Protein AF-A0A7D7ZXX5-F1 (afdb_monomer_lite)

Sequence (121 aa):
MAKKIIFFSSIFILASCLPIETKDAEKAYKYW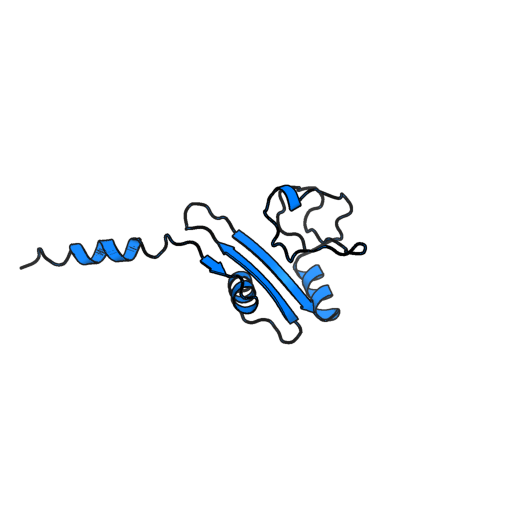SGGRPPKEIELIKGAYYQSPHFSLKYELFLKFRADKKWFHEFVKYNKLEIDTVGNDWAKWTKLPGWFKIDENYLIYTKDQTNEFERSRY

pLDDT: mean 84.1, std 14.88, range [45.06, 97.81]

Radius of gyration: 19.34 Å; chains: 1; bounding box: 50×47×43 Å

Structure (mmCIF, N/CA/C/O backbone):
data_AF-A0A7D7ZXX5-F1
#
_entry.id   AF-A0A7D7ZXX5-F1
#
loop_
_atom_site.group_PDB
_atom_site.id
_atom_site.type_symbol
_atom_site.lab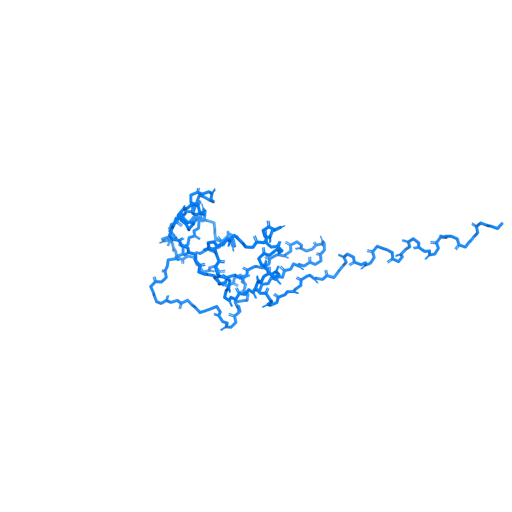el_atom_id
_atom_site.label_alt_id
_atom_site.label_comp_id
_atom_site.label_asym_id
_atom_site.label_entity_id
_atom_site.label_seq_id
_atom_site.pdbx_PDB_ins_code
_atom_site.Cartn_x
_atom_site.Cartn_y
_atom_site.Cartn_z
_atom_site.occupancy
_atom_site.B_iso_or_equiv
_atom_site.auth_seq_id
_atom_site.auth_comp_id
_atom_site.auth_asym_id
_atom_site.auth_atom_id
_atom_site.pdbx_PDB_model_num
ATOM 1 N N . MET A 1 1 ? 37.924 -31.835 28.473 1.00 45.06 1 MET A N 1
ATOM 2 C CA . MET A 1 1 ? 36.603 -32.024 27.827 1.00 45.06 1 MET A CA 1
ATOM 3 C C . MET A 1 1 ? 36.028 -30.678 27.369 1.00 45.06 1 MET A C 1
ATOM 5 O O . MET A 1 1 ? 35.064 -30.204 27.941 1.00 45.06 1 MET A O 1
ATOM 9 N N . ALA A 1 2 ? 36.614 -30.038 26.349 1.00 51.16 2 ALA A N 1
ATOM 10 C CA . ALA A 1 2 ? 36.174 -28.709 25.883 1.00 51.16 2 ALA A CA 1
ATOM 11 C C . ALA A 1 2 ? 36.199 -28.575 24.345 1.00 51.16 2 ALA A C 1
ATOM 13 O O . ALA A 1 2 ? 36.431 -27.502 23.808 1.00 51.16 2 ALA A O 1
ATOM 14 N N . LYS A 1 3 ? 36.004 -29.683 23.615 1.00 50.84 3 LYS A N 1
ATOM 15 C CA . LYS A 1 3 ? 36.055 -29.710 22.137 1.00 50.84 3 LYS A CA 1
ATOM 16 C C . LYS A 1 3 ? 34.698 -29.934 21.454 1.00 50.84 3 LYS A C 1
ATOM 18 O O . LYS A 1 3 ? 34.655 -30.046 20.239 1.00 50.84 3 LYS A O 1
ATOM 23 N N . LYS A 1 4 ? 33.589 -29.992 22.204 1.00 53.94 4 LYS A N 1
ATOM 24 C CA . LYS A 1 4 ? 32.252 -30.308 21.651 1.00 53.94 4 LYS A CA 1
ATOM 25 C C . LYS A 1 4 ? 31.260 -29.133 21.603 1.00 53.94 4 LYS A C 1
ATOM 27 O O . LYS A 1 4 ? 30.161 -29.318 21.102 1.00 53.94 4 LYS A O 1
ATOM 32 N N . ILE A 1 5 ? 31.632 -27.934 22.063 1.00 55.31 5 ILE A N 1
ATOM 33 C CA . ILE A 1 5 ? 30.693 -26.792 22.178 1.00 55.31 5 ILE A CA 1
ATOM 34 C C . ILE A 1 5 ? 30.732 -25.848 20.954 1.00 55.31 5 ILE A C 1
ATOM 36 O O . ILE A 1 5 ? 29.863 -25.002 20.793 1.00 55.31 5 ILE A O 1
ATOM 40 N N . ILE A 1 6 ? 31.677 -26.017 20.022 1.00 52.88 6 ILE A N 1
ATOM 41 C CA . ILE A 1 6 ? 31.838 -25.080 18.890 1.00 52.88 6 ILE A CA 1
ATOM 42 C C . ILE A 1 6 ? 30.865 -25.372 17.726 1.00 52.88 6 ILE A C 1
ATOM 44 O O . ILE A 1 6 ? 30.608 -24.497 16.905 1.00 52.88 6 ILE A O 1
ATOM 48 N N . PHE A 1 7 ? 30.238 -26.552 17.671 1.00 51.28 7 PHE A N 1
ATOM 49 C CA . PHE A 1 7 ? 29.396 -26.931 16.524 1.00 51.28 7 PHE A CA 1
ATOM 50 C C . PHE A 1 7 ? 27.943 -26.421 16.588 1.00 51.28 7 PHE A C 1
ATOM 52 O O . PHE A 1 7 ? 27.233 -26.480 15.592 1.00 51.28 7 PHE A O 1
ATOM 59 N N . PHE A 1 8 ? 27.491 -25.891 17.732 1.00 52.03 8 PHE A N 1
ATOM 60 C CA . PHE A 1 8 ? 26.115 -25.386 17.883 1.00 52.03 8 PHE A CA 1
ATOM 61 C C . PHE A 1 8 ? 25.955 -23.887 17.575 1.00 52.03 8 PHE A C 1
ATOM 63 O O . PHE A 1 8 ? 24.832 -23.413 17.432 1.00 52.03 8 PHE A O 1
ATOM 70 N N . SER A 1 9 ? 27.058 -23.143 17.428 1.00 52.41 9 SER A N 1
ATOM 71 C CA . SER A 1 9 ? 27.027 -21.695 17.158 1.00 52.41 9 SER A CA 1
ATOM 72 C C . SER A 1 9 ? 26.790 -21.359 15.674 1.00 52.41 9 SER A C 1
ATOM 74 O O . SER A 1 9 ? 26.190 -20.337 15.352 1.00 52.41 9 SER A O 1
ATOM 76 N N . SER A 1 10 ? 27.180 -22.239 14.744 1.00 53.62 10 SER A N 1
ATOM 77 C CA . SER A 1 10 ? 27.065 -21.970 13.299 1.00 53.62 10 SER A CA 1
ATOM 78 C C . SER A 1 10 ? 25.649 -22.135 12.730 1.00 53.62 10 SER A C 1
ATOM 80 O O . SER A 1 10 ? 25.357 -21.590 11.669 1.00 53.62 10 SER A O 1
ATOM 82 N N . ILE A 1 11 ? 24.748 -22.840 13.424 1.00 54.72 11 ILE A N 1
ATOM 83 C CA . ILE A 1 11 ? 23.388 -23.132 12.931 1.00 54.72 11 ILE A CA 1
ATOM 84 C C . ILE A 1 11 ? 22.444 -21.921 13.075 1.00 54.72 11 ILE A C 1
ATOM 86 O O . ILE A 1 11 ? 21.512 -21.770 12.288 1.00 54.72 11 ILE A O 1
ATOM 90 N N . PHE A 1 12 ? 22.706 -21.001 14.010 1.00 51.03 12 PHE A N 1
ATOM 91 C CA . PHE A 1 12 ? 21.820 -19.855 14.267 1.00 51.03 12 PHE A CA 1
ATOM 92 C C . PHE A 1 12 ? 21.977 -18.681 13.285 1.00 51.03 12 PHE A C 1
ATOM 94 O O . PHE A 1 12 ? 21.125 -17.795 13.264 1.00 51.03 12 PHE A O 1
ATOM 101 N N . ILE A 1 13 ? 23.008 -18.675 12.433 1.00 53.78 13 ILE A N 1
ATOM 102 C CA . ILE A 1 13 ? 23.272 -17.566 11.493 1.00 53.78 13 ILE A CA 1
ATOM 103 C C . ILE A 1 13 ? 22.485 -17.727 10.173 1.00 53.78 13 ILE A C 1
ATOM 105 O O . ILE A 1 13 ? 22.357 -16.781 9.405 1.00 53.78 13 ILE A O 1
ATOM 109 N N . LEU A 1 14 ? 21.904 -18.902 9.903 1.00 52.03 14 LEU A N 1
ATOM 110 C CA . LEU A 1 14 ? 21.258 -19.202 8.613 1.00 52.03 14 LEU A CA 1
ATOM 111 C C . LEU A 1 14 ? 19.745 -18.915 8.571 1.00 52.03 14 LEU A C 1
ATOM 113 O O . LEU A 1 14 ? 19.160 -18.877 7.490 1.00 52.03 14 LEU A O 1
ATOM 117 N N . ALA A 1 15 ? 19.089 -18.696 9.716 1.00 53.41 15 ALA A N 1
ATOM 118 C CA . ALA A 1 15 ? 17.632 -18.508 9.765 1.00 53.41 15 ALA A CA 1
ATOM 119 C C . ALA A 1 15 ? 17.163 -17.128 9.257 1.00 53.41 15 ALA A C 1
ATOM 121 O O . ALA A 1 15 ? 16.010 -16.973 8.862 1.00 53.41 15 ALA A O 1
ATOM 122 N N . SER A 1 16 ? 18.045 -16.127 9.224 1.00 54.00 16 SER A N 1
ATOM 123 C CA . SER A 1 16 ? 17.748 -14.763 8.760 1.00 54.00 16 SER A CA 1
ATOM 124 C C . SER A 1 16 ? 17.898 -14.578 7.239 1.00 54.00 16 SER A C 1
ATOM 126 O O . SER A 1 16 ? 17.732 -13.472 6.722 1.00 54.00 16 SER A O 1
ATOM 128 N N . CYS A 1 17 ? 18.179 -15.648 6.490 1.00 64.06 17 CYS A N 1
ATOM 129 C CA . CYS A 1 17 ? 18.379 -15.609 5.038 1.00 64.06 17 CYS A CA 1
ATOM 130 C C . CYS A 1 17 ? 17.111 -15.859 4.205 1.00 64.06 17 CYS A C 1
ATOM 132 O O . CYS A 1 17 ? 17.198 -15.849 2.979 1.00 64.06 17 CYS A O 1
ATOM 134 N N . LEU A 1 18 ? 15.953 -16.112 4.821 1.00 81.06 18 LEU A N 1
ATOM 135 C CA . LEU A 1 18 ? 14.729 -16.419 4.076 1.00 81.06 18 LEU A CA 1
ATOM 136 C C . LEU A 1 18 ? 13.930 -15.148 3.749 1.00 81.06 18 LEU A C 1
ATOM 138 O O . LEU A 1 18 ? 13.840 -14.255 4.595 1.00 81.06 18 LEU A O 1
ATOM 142 N N . PRO A 1 19 ? 13.350 -15.049 2.539 1.00 87.44 19 PRO A N 1
ATOM 143 C CA . PRO A 1 19 ? 12.429 -13.970 2.214 1.00 87.44 19 PRO A CA 1
ATOM 144 C C . PRO A 1 19 ? 11.166 -14.071 3.074 1.00 87.44 19 PRO A C 1
ATOM 146 O O . PRO A 1 19 ? 10.712 -15.167 3.412 1.00 87.44 19 PRO A O 1
ATOM 149 N N . ILE A 1 20 ? 10.572 -12.923 3.391 1.00 91.62 20 ILE A N 1
ATOM 150 C CA . ILE A 1 20 ? 9.242 -12.854 3.997 1.00 91.62 20 ILE A CA 1
ATOM 151 C C . ILE A 1 20 ? 8.259 -12.578 2.868 1.00 91.62 20 ILE A C 1
ATOM 153 O O . ILE A 1 20 ? 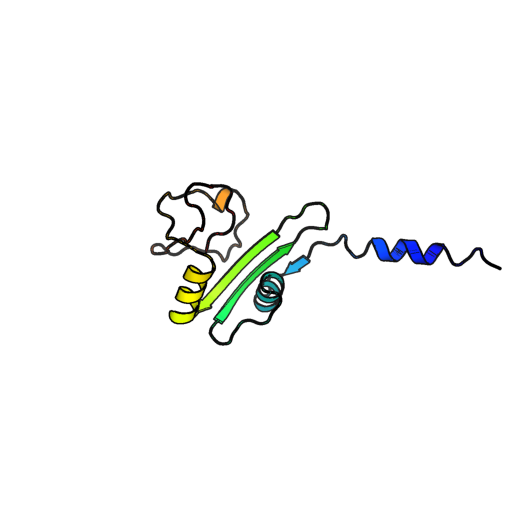8.358 -11.550 2.207 1.00 91.62 20 ILE A O 1
ATOM 157 N N . GLU A 1 21 ? 7.303 -13.478 2.661 1.00 94.62 21 GLU A N 1
ATOM 158 C CA . GLU A 1 21 ? 6.229 -13.300 1.686 1.00 94.62 21 GLU A CA 1
ATOM 159 C C . GLU A 1 21 ? 4.878 -13.610 2.330 1.00 94.62 21 GLU A C 1
ATOM 161 O O . GLU A 1 21 ? 4.733 -14.558 3.105 1.00 94.62 21 GLU A O 1
ATOM 166 N N . THR A 1 22 ? 3.862 -12.820 1.999 1.00 95.75 22 THR A N 1
ATOM 167 C CA . THR A 1 22 ? 2.477 -13.131 2.350 1.00 95.75 22 THR A CA 1
ATOM 168 C C . THR A 1 22 ? 1.507 -12.564 1.323 1.00 95.75 22 THR A C 1
ATOM 170 O O . THR A 1 22 ? 1.725 -11.486 0.776 1.00 95.75 22 THR A O 1
ATOM 173 N N . LYS A 1 23 ? 0.403 -13.284 1.098 1.00 96.56 23 LYS A N 1
ATOM 174 C CA . LYS A 1 23 ? -0.786 -12.821 0.353 1.00 96.56 23 LYS A CA 1
ATOM 175 C C . LYS A 1 23 ? -1.992 -12.573 1.269 1.00 96.56 23 LYS A C 1
ATOM 177 O O . LYS A 1 23 ? -3.095 -12.302 0.802 1.00 96.56 23 LYS A O 1
ATOM 182 N N . ASP A 1 24 ? -1.786 -12.728 2.573 1.00 97.19 24 ASP A N 1
ATOM 183 C CA . ASP A 1 24 ? -2.757 -12.394 3.606 1.00 97.19 24 ASP A CA 1
ATOM 184 C C . ASP A 1 24 ? -2.695 -10.892 3.910 1.00 97.19 24 ASP A C 1
ATOM 186 O O . ASP A 1 24 ? -1.609 -10.342 4.130 1.00 97.19 24 ASP A O 1
ATOM 190 N N . ALA A 1 25 ? -3.857 -10.237 3.900 1.00 97.50 25 ALA A N 1
ATOM 191 C CA . ALA A 1 25 ? -3.947 -8.786 4.002 1.00 97.50 25 ALA A CA 1
ATOM 192 C C . ALA A 1 25 ? -3.543 -8.264 5.385 1.00 97.50 25 ALA A C 1
ATOM 194 O O . ALA A 1 25 ? -2.817 -7.273 5.472 1.00 97.50 25 ALA A O 1
ATOM 195 N N . GLU A 1 26 ? -3.949 -8.945 6.459 1.00 97.00 26 GLU A N 1
ATOM 196 C CA . GLU A 1 26 ? -3.608 -8.550 7.827 1.00 97.00 26 GLU A CA 1
ATOM 197 C C . GLU A 1 26 ? -2.112 -8.691 8.092 1.00 97.00 26 GLU A C 1
ATOM 199 O O . GLU A 1 26 ? -1.489 -7.787 8.653 1.00 97.00 26 GLU A O 1
ATOM 204 N N . LYS A 1 27 ? -1.501 -9.795 7.646 1.00 97.19 27 LYS A N 1
ATOM 205 C CA . LYS A 1 27 ? -0.050 -9.985 7.742 1.00 97.19 27 LYS A CA 1
ATOM 206 C C . LYS A 1 27 ? 0.704 -8.946 6.922 1.00 97.19 27 LYS A C 1
ATOM 208 O O . LYS A 1 27 ? 1.670 -8.392 7.433 1.00 97.19 27 LYS A O 1
ATOM 213 N N . ALA A 1 28 ? 0.264 -8.654 5.695 1.00 97.31 28 ALA A N 1
ATOM 214 C CA . ALA A 1 28 ? 0.887 -7.629 4.859 1.00 97.31 28 ALA A CA 1
ATOM 215 C C . ALA A 1 28 ? 0.843 -6.251 5.542 1.00 97.31 28 ALA A C 1
ATOM 217 O O . ALA A 1 28 ? 1.872 -5.584 5.650 1.00 97.31 28 ALA A O 1
ATOM 218 N N . TYR A 1 29 ? -0.315 -5.865 6.089 1.00 96.50 29 TYR A N 1
ATOM 219 C CA . TYR A 1 29 ? -0.457 -4.631 6.862 1.00 96.50 29 TYR A CA 1
ATOM 220 C C . TYR A 1 29 ? 0.453 -4.623 8.095 1.00 96.50 29 TYR A C 1
ATOM 222 O O . TYR A 1 29 ? 1.099 -3.617 8.385 1.00 96.50 29 TYR A O 1
ATOM 230 N N . LYS A 1 30 ? 0.534 -5.743 8.822 1.00 96.31 30 LYS A N 1
ATOM 231 C CA . LYS A 1 30 ? 1.375 -5.869 10.015 1.00 96.31 30 LYS A CA 1
ATOM 232 C C . LYS A 1 30 ? 2.862 -5.759 9.699 1.00 96.31 30 LYS A C 1
ATOM 234 O O . LYS A 1 30 ? 3.584 -5.120 10.456 1.00 96.31 30 LYS A O 1
ATOM 239 N N . TYR A 1 31 ? 3.322 -6.355 8.603 1.00 94.62 31 TYR A N 1
ATOM 240 C CA . TYR A 1 31 ? 4.715 -6.229 8.174 1.00 94.62 31 TYR A CA 1
ATOM 241 C C . TYR A 1 31 ? 5.060 -4.807 7.734 1.00 94.62 31 TYR A C 1
ATOM 243 O O . TYR A 1 31 ? 6.160 -4.341 8.010 1.00 94.62 31 TYR A O 1
ATOM 251 N N . TRP A 1 32 ? 4.118 -4.098 7.111 1.00 92.94 32 TRP A N 1
ATOM 252 C CA . TRP A 1 32 ? 4.300 -2.700 6.728 1.00 92.94 32 TRP A CA 1
ATOM 253 C C . TRP A 1 32 ? 4.285 -1.732 7.917 1.00 92.94 32 TRP A C 1
ATOM 255 O O . TRP A 1 32 ? 5.187 -0.915 8.064 1.00 92.94 32 TRP A O 1
ATOM 265 N N . SER A 1 33 ? 3.255 -1.811 8.759 1.00 93.19 33 SER A N 1
ATOM 266 C CA . SER A 1 33 ? 2.997 -0.823 9.816 1.00 93.19 33 SER A CA 1
ATOM 267 C C . SER A 1 33 ? 3.646 -1.162 11.161 1.00 93.19 33 SER A C 1
ATOM 269 O O . SER A 1 33 ? 3.682 -0.321 12.055 1.00 93.19 33 SER A O 1
ATOM 271 N N . GLY A 1 34 ? 4.084 -2.410 11.356 1.00 94.38 34 GLY A N 1
ATOM 272 C CA . GLY A 1 34 ? 4.482 -2.944 12.662 1.00 94.38 34 GLY A CA 1
ATOM 273 C C . GLY A 1 34 ? 3.311 -3.192 13.626 1.00 94.38 34 GLY A C 1
ATOM 274 O O . GLY A 1 34 ? 3.530 -3.664 14.742 1.00 94.38 34 GLY A O 1
ATOM 275 N N . GLY A 1 35 ? 2.068 -2.910 13.217 1.00 93.50 35 GLY A N 1
ATOM 276 C CA . GLY A 1 35 ? 0.883 -2.936 14.072 1.00 93.50 35 GLY A CA 1
ATOM 277 C C . GLY A 1 35 ? -0.307 -3.680 13.469 1.00 93.50 35 GLY A C 1
ATOM 278 O O . GLY A 1 35 ? -0.221 -4.328 12.429 1.00 93.50 35 GLY A O 1
ATOM 279 N N . ARG A 1 36 ? -1.446 -3.614 14.162 1.00 93.94 36 ARG A N 1
ATOM 280 C CA . ARG A 1 36 ? -2.738 -4.057 13.616 1.00 93.94 36 ARG A CA 1
ATOM 281 C C . ARG A 1 36 ? -3.391 -2.906 12.843 1.00 93.94 36 ARG A C 1
ATOM 283 O O . ARG A 1 36 ? -3.124 -1.752 13.189 1.00 93.94 36 ARG A O 1
ATOM 290 N N . PRO A 1 37 ? -4.238 -3.190 11.837 1.00 92.69 37 PRO A N 1
ATOM 291 C CA . PRO A 1 37 ? -5.024 -2.148 11.188 1.00 92.69 37 PRO A CA 1
ATOM 292 C C . PRO A 1 37 ? -5.898 -1.419 12.222 1.00 92.69 37 PRO A C 1
ATOM 294 O O . PRO A 1 37 ? -6.471 -2.071 13.103 1.00 92.69 37 PRO A O 1
ATOM 297 N N . PRO A 1 38 ? -5.971 -0.079 12.167 1.00 93.69 38 PRO A N 1
ATOM 298 C CA . PRO A 1 38 ? -6.898 0.690 12.982 1.00 93.69 38 PRO A CA 1
ATOM 299 C C . PRO A 1 38 ? -8.340 0.392 12.533 1.00 93.69 38 PRO A C 1
ATOM 301 O O . PRO A 1 38 ? -8.566 -0.151 11.451 1.00 93.69 38 PRO A O 1
ATOM 304 N N . LYS A 1 39 ? -9.331 0.712 13.371 1.00 93.88 39 LYS A N 1
ATOM 305 C CA . LYS A 1 39 ? -10.738 0.324 13.136 1.00 93.88 39 LYS A CA 1
ATOM 306 C C . LYS A 1 39 ? -11.344 1.000 11.904 1.00 93.88 39 LYS A C 1
ATOM 308 O O . LYS A 1 39 ? -12.317 0.509 11.347 1.00 93.88 39 LYS A O 1
ATOM 313 N N . GLU A 1 40 ? -10.763 2.122 11.511 1.00 95.56 40 GLU A N 1
ATOM 314 C CA . GLU A 1 40 ? -11.113 2.946 10.364 1.00 95.56 40 GLU A CA 1
ATOM 315 C C . GLU A 1 40 ? -10.693 2.301 9.034 1.00 95.56 40 GLU A C 1
ATOM 317 O O . GLU A 1 40 ? -11.127 2.764 7.983 1.00 95.56 40 GLU A O 1
ATOM 322 N N . ILE A 1 41 ? -9.862 1.247 9.067 1.00 95.75 41 ILE A N 1
ATOM 323 C CA . ILE A 1 41 ? -9.366 0.535 7.886 1.00 95.75 41 ILE A CA 1
ATOM 324 C C . ILE A 1 41 ? -9.975 -0.868 7.800 1.00 95.75 41 ILE A C 1
ATOM 326 O O . ILE A 1 41 ? -9.729 -1.735 8.636 1.00 95.75 41 ILE A O 1
ATOM 330 N N . GLU A 1 42 ? -10.682 -1.126 6.704 1.00 97.50 42 GLU A N 1
ATOM 331 C CA . GLU A 1 42 ? -11.125 -2.454 6.284 1.00 97.50 42 GLU A CA 1
ATOM 332 C C . GLU A 1 42 ? -10.153 -3.006 5.227 1.00 97.50 42 GLU A C 1
ATOM 334 O O . GLU A 1 42 ? -10.080 -2.502 4.103 1.00 97.50 42 GLU A O 1
ATOM 339 N N . LEU A 1 43 ? -9.395 -4.050 5.570 1.00 97.31 43 LEU A N 1
ATOM 340 C CA . LEU A 1 43 ? -8.453 -4.698 4.652 1.00 97.31 43 LEU A CA 1
ATOM 341 C C . LEU A 1 43 ? -9.181 -5.640 3.680 1.00 97.31 43 LEU A C 1
ATOM 343 O O . LEU A 1 43 ? -9.912 -6.530 4.100 1.00 97.31 43 LEU A O 1
ATOM 347 N N . ILE A 1 44 ? -8.934 -5.484 2.375 1.00 97.19 44 ILE A N 1
ATOM 348 C CA . ILE A 1 44 ? -9.597 -6.256 1.308 1.00 97.19 44 ILE A CA 1
ATOM 349 C C . ILE A 1 44 ? -8.615 -7.234 0.645 1.00 97.19 44 ILE A C 1
ATOM 351 O O . ILE A 1 44 ? -8.930 -8.405 0.427 1.00 97.19 44 ILE A O 1
ATOM 355 N N . LYS A 1 45 ? -7.414 -6.762 0.287 1.00 97.81 45 LYS A N 1
ATOM 356 C CA . LYS A 1 45 ? -6.319 -7.576 -0.271 1.00 97.81 45 LYS A CA 1
ATOM 357 C C . LYS A 1 45 ? -4.986 -7.071 0.261 1.00 97.81 45 LYS A C 1
ATOM 359 O O . LYS A 1 45 ? -4.824 -5.874 0.484 1.00 97.81 45 LYS A O 1
ATOM 364 N N . GLY A 1 46 ? -4.018 -7.970 0.379 1.00 97.00 46 GLY A N 1
ATOM 365 C CA . GLY A 1 46 ? -2.639 -7.582 0.615 1.00 97.00 46 GLY A CA 1
ATOM 366 C C . GLY A 1 46 ? -1.660 -8.544 -0.028 1.00 97.00 46 GLY A C 1
ATOM 367 O O . GLY A 1 46 ? -1.941 -9.729 -0.189 1.00 97.00 46 GLY A O 1
ATOM 368 N N . ALA A 1 47 ? -0.513 -8.012 -0.413 1.00 97.25 47 ALA A N 1
ATOM 369 C CA . ALA A 1 47 ? 0.670 -8.773 -0.747 1.00 97.25 47 ALA A CA 1
ATOM 370 C C . ALA A 1 47 ? 1.876 -8.035 -0.175 1.00 97.25 47 ALA A C 1
ATOM 372 O O . ALA A 1 47 ? 1.972 -6.815 -0.295 1.00 97.25 47 ALA A O 1
ATOM 373 N N . TYR A 1 48 ? 2.772 -8.774 0.460 1.00 95.75 48 TYR A N 1
ATOM 374 C CA . TYR A 1 48 ? 4.019 -8.236 0.978 1.00 95.75 48 TYR A CA 1
ATOM 375 C C . TYR A 1 48 ? 5.151 -9.175 0.612 1.00 95.75 48 TYR A C 1
ATOM 377 O O . TYR A 1 48 ? 5.011 -10.392 0.751 1.00 95.75 48 TYR A O 1
ATOM 385 N N . TYR A 1 49 ? 6.259 -8.590 0.182 1.00 93.75 49 TYR A N 1
ATOM 386 C CA . TYR A 1 49 ? 7.515 -9.272 -0.037 1.00 93.75 49 TYR A CA 1
ATOM 387 C C . TYR A 1 49 ? 8.646 -8.447 0.569 1.00 93.75 49 TYR A C 1
ATOM 389 O O . TYR A 1 49 ? 8.773 -7.252 0.310 1.00 93.75 49 TYR A O 1
ATOM 397 N N . GLN A 1 50 ? 9.493 -9.105 1.346 1.00 92.06 50 GLN A N 1
ATOM 398 C CA . GLN A 1 50 ? 10.767 -8.580 1.800 1.00 92.06 50 GLN A CA 1
ATOM 399 C C . GLN A 1 50 ? 11.845 -9.592 1.448 1.00 92.06 50 GLN A C 1
ATOM 401 O O . GLN A 1 50 ? 11.763 -10.771 1.805 1.00 92.06 50 GLN A O 1
ATOM 406 N N . SER A 1 51 ? 12.876 -9.124 0.757 1.00 90.06 51 SER A N 1
ATOM 407 C CA . SER A 1 51 ? 13.999 -9.965 0.395 1.00 90.06 51 SER A CA 1
ATOM 408 C C . SER A 1 51 ? 14.919 -10.247 1.590 1.00 90.06 51 SER A C 1
ATOM 410 O O . SER A 1 51 ? 14.898 -9.528 2.594 1.00 90.06 51 SER A O 1
ATOM 412 N N . PRO A 1 52 ? 15.777 -11.276 1.491 1.00 84.69 52 PRO A N 1
ATOM 413 C CA . PRO A 1 52 ? 16.795 -11.541 2.499 1.00 84.69 52 PRO A CA 1
ATOM 414 C C . PRO A 1 52 ? 17.750 -10.354 2.692 1.00 84.69 52 PRO A C 1
ATOM 416 O O . PRO A 1 52 ? 17.988 -9.586 1.752 1.00 84.69 52 PRO A O 1
ATOM 419 N N . HIS A 1 53 ? 18.353 -10.279 3.885 1.00 67.38 53 HIS A N 1
ATOM 420 C CA . HIS A 1 53 ? 19.138 -9.165 4.454 1.00 67.38 53 HIS A CA 1
ATOM 421 C C . HIS A 1 53 ? 20.119 -8.425 3.517 1.00 67.38 53 HIS A C 1
ATOM 423 O O . HIS A 1 53 ? 20.434 -7.269 3.774 1.00 67.38 53 HIS A O 1
ATOM 429 N N . PHE A 1 54 ? 20.593 -9.034 2.429 1.00 68.62 54 PHE A N 1
ATOM 430 C CA . PHE A 1 54 ? 21.577 -8.427 1.526 1.00 68.62 54 PHE A CA 1
ATOM 431 C C . PHE A 1 54 ? 20.989 -7.595 0.382 1.00 68.62 54 PHE A C 1
ATOM 433 O O . PHE A 1 54 ? 21.692 -6.763 -0.178 1.00 68.62 54 PHE A O 1
ATOM 440 N N . SER A 1 55 ? 19.730 -7.821 -0.006 1.00 70.00 55 SER A N 1
ATOM 441 C CA . SER A 1 55 ? 19.163 -7.190 -1.214 1.00 70.00 55 SER A CA 1
ATOM 442 C C . SER A 1 55 ? 18.205 -6.029 -0.935 1.00 70.00 55 SER A C 1
ATOM 444 O O . SER A 1 55 ? 17.894 -5.304 -1.876 1.00 70.00 55 SER A O 1
ATOM 446 N N . LEU A 1 56 ? 17.776 -5.841 0.324 1.00 78.19 56 LEU A N 1
ATOM 447 C CA . LEU A 1 56 ? 16.914 -4.743 0.806 1.00 78.19 56 LEU A CA 1
ATOM 448 C C . LEU A 1 56 ? 15.758 -4.383 -0.151 1.00 78.19 56 LEU A C 1
ATOM 450 O O . LEU A 1 56 ? 15.448 -3.211 -0.363 1.00 78.19 56 LEU A O 1
ATOM 454 N N . LYS A 1 57 ? 15.124 -5.391 -0.760 1.00 86.00 57 LYS A N 1
ATOM 455 C CA . LYS A 1 57 ? 13.954 -5.207 -1.621 1.00 86.00 57 LYS A CA 1
ATOM 456 C C . LYS A 1 57 ? 12.700 -5.405 -0.792 1.00 86.00 57 LYS A C 1
ATOM 458 O O . LYS A 1 57 ? 12.559 -6.425 -0.122 1.00 86.00 57 LYS A O 1
ATOM 463 N N . TYR A 1 58 ? 11.796 -4.446 -0.901 1.00 88.88 58 TYR A N 1
ATOM 464 C CA . TYR A 1 58 ? 10.509 -4.449 -0.230 1.00 88.88 58 TYR A CA 1
ATOM 465 C C . TYR A 1 58 ? 9.437 -4.130 -1.262 1.00 88.88 58 TYR A C 1
ATOM 467 O O . TYR A 1 58 ? 9.568 -3.156 -2.003 1.00 88.88 58 TYR A O 1
ATOM 475 N N . GLU A 1 59 ? 8.396 -4.950 -1.310 1.00 91.69 59 GLU A N 1
ATOM 476 C CA . GLU A 1 59 ? 7.204 -4.708 -2.112 1.00 91.69 59 GLU A CA 1
ATOM 477 C C . GLU A 1 59 ? 5.980 -4.849 -1.213 1.00 91.69 59 GLU A C 1
ATOM 479 O O . GLU A 1 59 ? 5.848 -5.815 -0.458 1.00 91.69 59 GLU A O 1
ATOM 484 N N . LEU A 1 60 ? 5.084 -3.871 -1.292 1.00 93.44 60 LEU A N 1
ATOM 485 C CA . LEU A 1 60 ? 3.825 -3.857 -0.569 1.00 93.44 60 LEU A CA 1
ATOM 486 C C . LEU A 1 60 ? 2.719 -3.463 -1.536 1.00 93.44 60 LEU A C 1
ATOM 488 O O . LEU A 1 60 ? 2.773 -2.407 -2.155 1.00 93.44 60 LEU A O 1
ATOM 492 N N . PHE A 1 61 ? 1.677 -4.279 -1.581 1.00 94.81 61 PHE A N 1
ATOM 493 C CA . PHE A 1 61 ? 0.418 -3.936 -2.215 1.00 94.81 61 PHE A CA 1
ATOM 494 C C . PHE A 1 61 ? -0.679 -4.120 -1.183 1.00 94.81 61 PHE A C 1
ATOM 496 O O . PHE A 1 61 ? -0.866 -5.226 -0.676 1.00 94.81 61 PHE A O 1
ATOM 503 N N . LEU A 1 62 ? -1.423 -3.063 -0.880 1.00 95.25 62 LEU A N 1
ATOM 504 C CA . LEU A 1 62 ? -2.587 -3.128 -0.005 1.00 95.25 62 LEU A CA 1
ATOM 505 C C . LEU A 1 62 ? -3.788 -2.547 -0.736 1.00 95.25 62 LEU A C 1
ATOM 507 O O . LEU A 1 62 ? -3.727 -1.450 -1.275 1.00 95.25 62 LEU A O 1
ATOM 511 N N . LYS A 1 63 ? -4.894 -3.287 -0.721 1.00 95.56 63 LYS A N 1
ATOM 512 C CA . LYS A 1 63 ? -6.212 -2.767 -1.071 1.00 95.56 63 LYS A CA 1
ATOM 513 C C . LYS A 1 63 ? -7.029 -2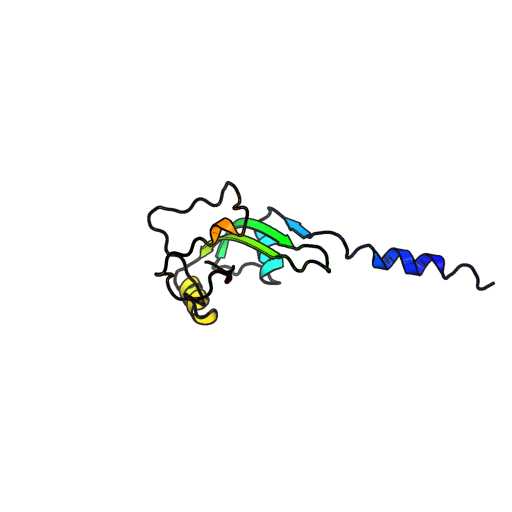.731 0.202 1.00 95.56 63 LYS A C 1
ATOM 515 O O . LYS A 1 63 ? -7.282 -3.780 0.799 1.00 95.56 63 LYS A O 1
ATOM 520 N N . PHE A 1 64 ? -7.447 -1.544 0.599 1.00 95.50 64 PHE A N 1
ATOM 521 C CA . PHE A 1 64 ? -8.251 -1.345 1.789 1.00 95.50 64 PHE A CA 1
ATOM 522 C C . PHE A 1 64 ? -9.276 -0.245 1.555 1.00 95.50 64 PHE A C 1
ATOM 524 O O . PHE A 1 64 ? -9.133 0.579 0.653 1.00 95.50 64 PHE A O 1
ATOM 531 N N . ARG A 1 65 ? -10.329 -0.260 2.361 1.00 96.19 65 ARG A N 1
ATOM 532 C CA . ARG A 1 65 ? -11.279 0.838 2.466 1.00 96.19 65 ARG A CA 1
ATOM 533 C C . ARG A 1 65 ? -10.972 1.585 3.754 1.00 96.19 65 ARG A C 1
ATOM 535 O O . ARG A 1 65 ? -10.764 0.958 4.786 1.00 96.19 65 ARG A O 1
ATOM 542 N N . ALA A 1 66 ? -10.935 2.906 3.676 1.00 96.06 66 ALA A N 1
ATOM 543 C CA . ALA A 1 66 ? -10.805 3.771 4.836 1.00 96.06 66 ALA A CA 1
ATOM 544 C C . ALA A 1 66 ? -11.874 4.858 4.797 1.00 96.06 66 ALA A C 1
ATOM 546 O O . ALA A 1 66 ? -12.399 5.187 3.727 1.00 96.06 66 ALA A O 1
ATOM 547 N N . ASP A 1 67 ? -12.194 5.423 5.956 1.00 95.69 67 ASP A N 1
ATOM 548 C CA . ASP A 1 67 ? -12.998 6.635 5.987 1.00 95.69 67 ASP A CA 1
ATOM 549 C C . ASP A 1 67 ? -12.212 7.853 5.460 1.00 95.69 67 ASP A C 1
ATOM 551 O O . ASP A 1 67 ? -10.979 7.865 5.358 1.00 95.69 67 ASP A O 1
ATOM 555 N N . LYS A 1 68 ? -12.950 8.909 5.100 1.00 95.25 68 LYS A N 1
ATOM 556 C CA . LYS A 1 68 ? -12.368 10.124 4.513 1.00 95.25 68 LYS A CA 1
ATOM 557 C C . LYS A 1 68 ? -11.422 10.851 5.468 1.00 95.25 68 LYS A C 1
ATOM 559 O O . LYS A 1 68 ? -10.473 11.479 5.004 1.00 95.25 68 LYS A O 1
ATOM 564 N N . LYS A 1 69 ? -11.691 10.810 6.777 1.00 96.44 69 LYS A N 1
ATOM 565 C CA . LYS A 1 69 ? -10.889 11.512 7.782 1.00 96.44 69 LYS A CA 1
ATOM 566 C C . LYS A 1 69 ? -9.520 10.850 7.886 1.00 96.44 69 LYS A C 1
ATOM 568 O O . LYS A 1 69 ? -8.511 11.538 7.767 1.00 96.44 69 LYS A O 1
ATOM 573 N N . TRP A 1 70 ? -9.501 9.527 8.019 1.00 95.69 70 TRP A N 1
ATOM 574 C CA . TRP A 1 70 ? -8.280 8.738 8.061 1.00 95.69 70 TRP A CA 1
ATOM 575 C C . TRP A 1 70 ? -7.445 8.949 6.797 1.00 95.69 70 TRP A C 1
ATOM 577 O O . TRP A 1 70 ? -6.256 9.242 6.891 1.00 95.69 70 TRP A O 1
ATOM 587 N N . PHE A 1 71 ? -8.063 8.882 5.610 1.00 95.25 71 PHE A N 1
ATOM 588 C CA . PHE A 1 71 ? -7.327 9.075 4.357 1.00 95.25 71 PHE A CA 1
ATOM 589 C C . PHE A 1 71 ? -6.740 10.489 4.235 1.00 95.25 71 PHE A C 1
ATOM 591 O O . PHE A 1 71 ? -5.596 10.652 3.817 1.00 95.25 71 PHE A O 1
ATOM 598 N N . HIS A 1 72 ? -7.478 11.520 4.657 1.00 96.06 72 HIS A N 1
ATOM 599 C CA . HIS A 1 72 ? -6.966 12.890 4.674 1.00 96.06 72 HIS A CA 1
ATOM 600 C C . HIS A 1 72 ? -5.774 13.051 5.632 1.00 96.06 72 HIS A C 1
ATOM 602 O O . HIS A 1 72 ? -4.773 13.680 5.284 1.00 96.06 72 HIS A O 1
ATOM 608 N N . GLU A 1 73 ? -5.853 12.470 6.831 1.00 96.50 73 GLU A N 1
ATOM 609 C CA . GLU A 1 73 ? -4.745 12.463 7.792 1.00 96.50 73 GLU A CA 1
ATOM 610 C C . GLU A 1 73 ? -3.532 11.701 7.249 1.00 96.50 73 GLU A C 1
ATOM 612 O O . GLU A 1 73 ? -2.405 12.178 7.383 1.00 96.50 73 GLU A O 1
ATOM 617 N N . PHE A 1 74 ? -3.757 10.573 6.574 1.00 94.25 74 PHE A N 1
ATOM 618 C CA . PHE A 1 74 ? -2.718 9.789 5.917 1.00 94.25 74 PHE A CA 1
ATOM 619 C C . PHE A 1 74 ? -1.983 10.593 4.835 1.00 94.25 74 PHE A C 1
ATOM 621 O O . PHE A 1 74 ? -0.751 10.658 4.850 1.00 94.25 74 PHE A O 1
ATOM 628 N N . VAL A 1 75 ? -2.726 11.253 3.941 1.00 95.75 75 VAL A N 1
ATOM 629 C CA . VAL A 1 75 ? -2.173 12.125 2.892 1.00 95.75 75 VAL A CA 1
ATOM 630 C C . VAL A 1 75 ? -1.374 13.276 3.505 1.00 95.75 75 VAL A C 1
ATOM 632 O O . VAL A 1 75 ? -0.233 13.516 3.111 1.00 95.75 75 VAL A O 1
ATOM 635 N N . LYS A 1 76 ? -1.917 13.937 4.534 1.00 96.69 76 LYS A N 1
ATOM 636 C CA . LYS A 1 76 ? -1.249 15.047 5.227 1.00 96.69 76 LYS A CA 1
ATOM 637 C C . LYS A 1 76 ? 0.034 14.610 5.939 1.00 96.69 76 LYS A C 1
ATOM 639 O O . LYS A 1 76 ? 1.057 15.280 5.814 1.00 96.69 76 LYS A O 1
ATOM 644 N N . TYR A 1 77 ? -0.010 13.511 6.691 1.00 94.88 77 TYR A N 1
ATOM 645 C CA . TYR A 1 77 ? 1.132 13.003 7.454 1.00 94.88 77 TYR A CA 1
ATOM 646 C C . TYR A 1 77 ? 2.294 12.617 6.535 1.00 94.88 77 TYR A C 1
ATOM 648 O O . TYR A 1 77 ? 3.445 12.969 6.798 1.00 94.88 77 TYR A O 1
ATOM 656 N N . ASN A 1 78 ? 1.982 11.950 5.422 1.00 92.44 78 ASN A N 1
ATOM 657 C CA . ASN A 1 78 ? 2.977 11.510 4.449 1.00 92.44 78 ASN A CA 1
ATOM 658 C C . ASN A 1 78 ? 3.382 12.603 3.446 1.00 92.44 78 ASN A C 1
ATOM 660 O O . ASN A 1 78 ? 4.291 12.368 2.652 1.00 92.44 78 ASN A O 1
ATOM 664 N N . LYS A 1 79 ? 2.771 13.797 3.526 1.00 93.88 79 LYS A N 1
ATOM 665 C CA . LYS A 1 79 ? 2.986 14.930 2.610 1.00 93.88 79 LYS A CA 1
ATOM 666 C C . LYS A 1 79 ? 2.775 14.519 1.151 1.00 93.88 79 LYS A C 1
ATOM 668 O O . LYS A 1 79 ? 3.642 14.744 0.314 1.00 93.88 79 LYS A O 1
ATOM 673 N N . LEU A 1 80 ? 1.653 13.852 0.888 1.00 92.94 80 LEU A N 1
ATOM 674 C CA . LEU A 1 80 ? 1.318 13.379 -0.447 1.00 92.94 80 LEU A CA 1
ATOM 675 C C . LEU A 1 80 ? 0.547 14.438 -1.231 1.00 92.94 80 LEU A C 1
ATOM 677 O O . LEU A 1 80 ? -0.296 15.151 -0.686 1.00 92.94 80 LEU A O 1
ATOM 681 N N . GLU A 1 81 ? 0.788 14.466 -2.530 1.00 92.50 81 GLU A N 1
ATOM 682 C CA . GLU A 1 81 ? 0.120 15.311 -3.511 1.00 92.50 81 GLU A CA 1
ATOM 683 C C . GLU A 1 81 ? -0.395 14.436 -4.657 1.00 92.50 81 GLU A C 1
ATOM 685 O O . GLU A 1 81 ? 0.101 13.330 -4.872 1.00 92.50 81 GLU A O 1
ATOM 690 N N . ILE A 1 82 ? -1.411 14.906 -5.382 1.00 91.88 82 ILE A N 1
ATOM 691 C CA . ILE A 1 82 ? -1.947 14.179 -6.541 1.00 91.88 82 ILE A CA 1
ATOM 692 C C . ILE A 1 82 ? -0.881 14.173 -7.643 1.00 91.88 82 ILE A C 1
ATOM 694 O O . ILE A 1 82 ? -0.388 15.237 -8.006 1.00 91.88 82 ILE A O 1
ATOM 698 N N . ASP A 1 83 ? -0.518 13.001 -8.168 1.00 88.44 83 ASP A N 1
ATOM 699 C CA . ASP A 1 83 ? 0.426 12.860 -9.283 1.00 88.44 83 ASP A CA 1
ATOM 700 C C . ASP A 1 83 ? -0.195 13.438 -10.561 1.00 88.44 83 ASP A C 1
ATOM 702 O O . ASP A 1 83 ? -1.192 12.921 -11.069 1.00 88.44 83 ASP A O 1
ATOM 706 N N . THR A 1 84 ? 0.380 14.529 -11.068 1.00 87.94 84 THR A N 1
ATOM 707 C CA . THR A 1 84 ? -0.060 15.184 -12.312 1.00 87.94 84 THR A CA 1
ATOM 708 C C . THR A 1 84 ? 0.902 14.953 -13.472 1.00 87.94 84 THR A C 1
ATOM 710 O O . THR A 1 84 ? 0.612 15.364 -14.593 1.00 87.94 84 THR A O 1
ATOM 713 N N . VAL A 1 85 ? 2.065 14.348 -13.213 1.00 83.31 85 VAL A N 1
ATOM 714 C CA . VAL A 1 85 ? 3.123 14.134 -14.211 1.00 83.31 85 VAL A CA 1
ATOM 715 C C . VAL A 1 85 ? 2.884 12.833 -14.978 1.00 83.31 85 VAL A C 1
ATOM 717 O O . VAL A 1 85 ? 3.229 12.749 -16.154 1.00 83.31 85 VAL A O 1
ATOM 720 N N . GLY A 1 86 ? 2.233 11.846 -14.353 1.00 70.12 86 GLY A N 1
ATOM 721 C CA . GLY A 1 86 ? 1.830 10.612 -15.033 1.00 70.12 86 GLY A CA 1
ATOM 722 C C . GLY A 1 86 ? 3.006 9.673 -15.299 1.00 70.12 86 GLY A C 1
ATOM 723 O O . GLY A 1 86 ? 3.185 9.182 -16.412 1.00 70.12 86 GLY A O 1
ATOM 724 N N . ASN A 1 87 ? 3.823 9.432 -14.273 1.00 71.56 87 ASN A N 1
ATOM 725 C CA . ASN A 1 87 ? 4.987 8.547 -14.353 1.00 71.56 87 ASN A CA 1
ATOM 726 C C . ASN A 1 87 ? 4.593 7.067 -14.554 1.00 71.56 87 ASN A C 1
ATOM 728 O O . ASN A 1 87 ? 3.643 6.580 -13.939 1.00 71.56 87 ASN A O 1
ATOM 732 N N . ASP A 1 88 ? 5.381 6.309 -15.328 1.00 79.12 88 ASP A N 1
ATOM 733 C CA . ASP A 1 88 ? 5.213 4.853 -15.502 1.00 79.12 88 ASP A CA 1
ATOM 734 C C . ASP A 1 88 ? 5.871 4.076 -14.349 1.00 79.12 88 ASP A C 1
ATOM 736 O O . ASP A 1 88 ? 6.844 3.338 -14.509 1.00 79.12 88 ASP A O 1
ATOM 740 N N . TRP A 1 89 ? 5.363 4.281 -13.135 1.00 78.12 89 TRP A N 1
ATOM 741 C CA . TRP A 1 89 ? 5.871 3.626 -11.927 1.00 78.12 89 TRP A CA 1
ATOM 742 C C . TRP A 1 89 ? 5.678 2.101 -11.963 1.00 78.12 89 TRP A C 1
ATOM 744 O O . TRP A 1 89 ? 6.462 1.352 -11.371 1.00 78.12 89 TRP A O 1
ATOM 754 N N . ALA A 1 90 ? 4.650 1.631 -12.676 1.00 82.06 90 ALA A N 1
ATOM 755 C CA . ALA A 1 90 ? 4.276 0.226 -12.738 1.00 82.06 90 ALA A CA 1
ATOM 756 C C . ALA A 1 90 ? 5.348 -0.637 -13.424 1.00 82.06 90 ALA A C 1
ATOM 758 O O . ALA A 1 90 ? 5.466 -1.814 -13.092 1.00 82.06 90 ALA A O 1
ATOM 759 N N . LYS A 1 91 ? 6.190 -0.073 -14.305 1.00 84.88 91 LYS A N 1
ATOM 760 C CA . LYS A 1 91 ? 7.282 -0.820 -14.962 1.00 84.88 91 LYS A CA 1
ATOM 761 C C . LYS A 1 91 ? 8.335 -1.375 -13.996 1.00 84.88 91 LYS A C 1
ATOM 763 O O . LYS A 1 91 ? 9.066 -2.300 -14.346 1.00 84.88 91 LYS A O 1
ATOM 768 N N . TRP A 1 92 ? 8.437 -0.815 -12.789 1.00 80.75 92 TRP A N 1
ATOM 769 C CA . TRP A 1 92 ? 9.467 -1.172 -11.810 1.00 80.75 92 TRP A CA 1
ATOM 770 C C . TRP A 1 92 ? 9.076 -2.326 -10.882 1.00 80.75 92 TRP A C 1
ATOM 772 O O . TRP A 1 92 ? 9.906 -2.759 -10.078 1.00 80.75 92 TRP A O 1
ATOM 782 N N . THR A 1 93 ? 7.840 -2.826 -10.963 1.00 84.94 93 THR A N 1
ATOM 783 C CA . THR A 1 93 ? 7.351 -3.913 -10.106 1.00 84.94 93 THR A CA 1
ATOM 784 C C . THR A 1 93 ? 6.333 -4.793 -10.827 1.00 84.94 93 THR A C 1
ATOM 786 O O . THR A 1 93 ? 5.706 -4.401 -11.807 1.00 84.94 93 THR A O 1
ATOM 789 N N . LYS A 1 94 ? 6.146 -6.019 -10.339 1.00 88.56 94 LYS A N 1
ATOM 790 C CA . LYS A 1 94 ? 5.125 -6.925 -10.860 1.00 88.56 94 LYS A CA 1
ATOM 791 C C . LYS A 1 94 ? 3.845 -6.773 -10.046 1.00 88.56 94 LYS A C 1
ATOM 793 O O . LYS A 1 94 ? 3.732 -7.314 -8.948 1.00 88.56 94 LYS A O 1
ATOM 798 N N . LEU A 1 95 ? 2.858 -6.093 -10.621 1.00 90.62 95 LEU A N 1
ATOM 799 C CA . LEU A 1 95 ? 1.559 -5.902 -9.980 1.00 90.62 95 LEU A CA 1
ATOM 800 C C . LEU A 1 95 ? 0.854 -7.249 -9.709 1.00 90.62 95 LEU A C 1
ATOM 802 O O . LEU A 1 95 ? 0.821 -8.124 -10.584 1.00 90.62 95 LEU A O 1
ATOM 806 N N . PRO A 1 96 ? 0.239 -7.437 -8.526 1.00 93.06 96 PRO A N 1
ATOM 807 C CA . PRO A 1 96 ? -0.644 -8.570 -8.284 1.00 93.06 96 PRO A CA 1
ATOM 808 C C . PRO A 1 96 ? -1.815 -8.573 -9.275 1.00 93.06 96 PRO A C 1
ATOM 810 O O . PRO A 1 96 ? -2.380 -7.526 -9.563 1.00 93.06 96 PRO A O 1
ATOM 813 N N . GLY A 1 97 ? -2.277 -9.742 -9.735 1.00 93.62 97 GLY A N 1
ATOM 814 C CA . GLY A 1 97 ? -3.369 -9.818 -10.729 1.00 93.62 97 GLY A CA 1
ATOM 815 C C . GLY A 1 97 ? -4.721 -9.234 -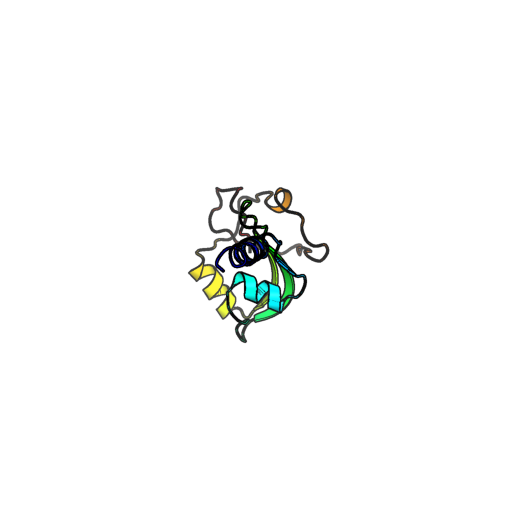10.275 1.00 93.62 97 GLY A C 1
ATOM 816 O O . GLY A 1 97 ? -5.623 -9.030 -11.085 1.00 93.62 97 GLY A O 1
ATOM 817 N N . TRP A 1 98 ? -4.876 -8.965 -8.976 1.00 94.50 98 TRP A N 1
ATOM 818 C CA . TRP A 1 98 ? -6.035 -8.279 -8.397 1.00 94.50 98 TRP A CA 1
ATOM 819 C C . TRP A 1 98 ? -5.854 -6.758 -8.277 1.00 94.50 98 TRP A C 1
ATOM 821 O O . TRP A 1 98 ? -6.815 -6.067 -7.933 1.00 94.50 98 TRP A O 1
ATOM 831 N N . PHE A 1 99 ? -4.654 -6.235 -8.540 1.00 91.31 99 PHE A N 1
ATOM 832 C CA . PHE A 1 99 ? -4.353 -4.809 -8.579 1.00 91.31 99 PHE A CA 1
ATOM 833 C C . PHE A 1 99 ? -4.856 -4.248 -9.911 1.00 91.31 99 PHE A C 1
ATOM 835 O O . PHE A 1 99 ? -4.132 -4.148 -10.897 1.00 91.31 99 PHE A O 1
ATOM 842 N N . LYS A 1 100 ? -6.160 -3.977 -9.948 1.00 87.06 100 LYS A N 1
ATOM 843 C CA . LYS A 1 100 ? -6.840 -3.358 -11.081 1.00 87.06 100 LYS A CA 1
ATOM 844 C C . LYS A 1 100 ? -7.185 -1.933 -10.700 1.00 87.06 100 LYS A C 1
ATOM 846 O O . LYS A 1 100 ? -7.847 -1.717 -9.683 1.00 87.06 100 LYS A O 1
ATOM 851 N N . ILE A 1 101 ? -6.697 -1.010 -11.508 1.00 83.56 101 ILE A N 1
ATOM 852 C CA . ILE A 1 101 ? -6.922 0.414 -11.354 1.00 83.56 101 ILE A CA 1
ATOM 853 C C . ILE A 1 101 ? -8.264 0.761 -12.017 1.00 83.56 101 ILE A C 1
ATOM 855 O O . ILE A 1 101 ? -8.582 0.217 -13.073 1.00 83.56 101 ILE A O 1
ATOM 859 N N . ASP A 1 102 ? -9.067 1.595 -11.358 1.00 85.12 102 ASP A N 1
ATOM 860 C CA . ASP A 1 102 ? -10.320 2.126 -11.911 1.00 85.12 102 ASP A CA 1
ATOM 861 C C . ASP A 1 102 ? -10.023 3.251 -12.914 1.00 85.12 102 ASP A C 1
ATOM 863 O O . ASP A 1 102 ? -8.981 3.888 -12.819 1.00 85.12 102 ASP A O 1
ATOM 867 N N . GLU A 1 103 ? -10.924 3.540 -13.848 1.00 82.94 103 GLU A N 1
ATOM 868 C CA . GLU A 1 103 ? -10.750 4.642 -14.804 1.00 82.94 103 GLU A CA 1
ATOM 869 C C . GLU A 1 103 ? -10.641 6.012 -14.110 1.00 82.94 103 GLU A C 1
ATOM 871 O O . GLU A 1 103 ? -9.935 6.889 -14.598 1.00 82.94 103 GLU A O 1
ATOM 876 N N . ASN A 1 104 ? -11.279 6.184 -12.944 1.00 87.06 104 ASN A N 1
ATOM 877 C CA . ASN A 1 104 ? -11.345 7.460 -12.218 1.00 87.06 104 ASN A CA 1
ATOM 878 C C . ASN A 1 104 ? -10.463 7.510 -10.960 1.00 87.06 104 ASN A C 1
ATOM 880 O O . ASN A 1 104 ? -10.769 8.214 -9.994 1.00 87.06 104 ASN A O 1
ATOM 884 N N . TYR A 1 105 ? -9.390 6.726 -10.927 1.00 88.88 105 TYR A N 1
ATOM 885 C CA . TYR A 1 105 ? -8.450 6.743 -9.813 1.00 88.88 105 TYR A CA 1
ATOM 886 C C . TYR A 1 105 ? -7.616 8.030 -9.755 1.00 88.88 105 TYR A C 1
ATOM 888 O O . TYR A 1 105 ? -7.300 8.649 -10.769 1.00 88.88 105 TYR A O 1
ATOM 896 N N . LEU A 1 106 ? -7.217 8.393 -8.538 1.00 91.56 106 LEU A N 1
ATOM 897 C CA . LEU A 1 106 ? -6.167 9.373 -8.289 1.00 91.56 106 LEU A CA 1
ATOM 898 C C . LEU A 1 106 ? -4.949 8.627 -7.762 1.00 91.56 106 LEU A C 1
ATOM 900 O O . LEU A 1 106 ? -5.096 7.710 -6.955 1.00 91.56 106 LEU A O 1
ATOM 904 N N . ILE A 1 107 ? -3.768 9.041 -8.204 1.00 90.00 107 ILE A N 1
ATOM 905 C CA . ILE A 1 107 ? -2.497 8.564 -7.665 1.00 90.00 107 ILE A CA 1
ATOM 906 C C . ILE A 1 107 ? -1.952 9.646 -6.752 1.00 90.00 107 ILE A C 1
ATOM 908 O O . ILE A 1 107 ? -1.941 10.818 -7.128 1.00 90.00 107 ILE A O 1
ATOM 912 N N . TYR A 1 108 ? -1.455 9.254 -5.586 1.00 91.56 108 TYR A N 1
ATOM 913 C CA . TYR A 1 108 ? -0.751 10.151 -4.681 1.00 91.56 108 TYR A CA 1
ATOM 914 C C . TYR A 1 108 ? 0.750 9.835 -4.631 1.00 91.56 108 TYR A C 1
ATOM 916 O O . TYR A 1 108 ? 1.164 8.674 -4.565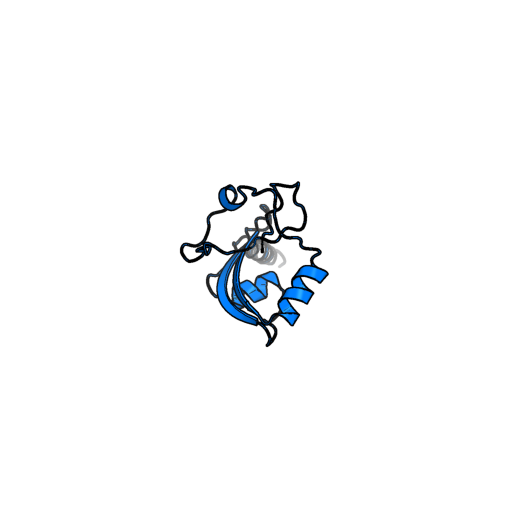 1.00 91.56 108 TYR A O 1
ATOM 924 N N . THR A 1 109 ? 1.567 10.887 -4.639 1.00 89.38 109 THR A N 1
ATOM 925 C CA . THR A 1 109 ? 3.037 10.859 -4.647 1.00 89.38 109 THR A CA 1
ATOM 926 C C . THR A 1 109 ? 3.604 11.863 -3.644 1.00 89.38 109 THR A C 1
ATOM 928 O O . THR A 1 109 ? 2.971 12.883 -3.374 1.00 89.38 109 THR A O 1
ATOM 931 N N . LYS A 1 110 ? 4.785 11.602 -3.076 1.00 89.12 110 LYS A N 1
ATOM 932 C CA . LYS A 1 110 ? 5.505 12.589 -2.257 1.00 89.12 110 LYS A CA 1
ATOM 933 C C . LYS A 1 110 ? 6.416 13.477 -3.108 1.00 89.12 110 LYS A C 1
ATOM 935 O O . LYS A 1 110 ? 6.715 14.598 -2.709 1.00 89.12 110 LYS A O 1
ATOM 940 N N . ASP A 1 111 ? 6.893 12.966 -4.241 1.00 87.19 111 ASP A N 1
ATOM 941 C CA . ASP A 1 111 ? 7.799 13.636 -5.164 1.00 87.19 111 ASP A CA 1
ATOM 942 C C . ASP A 1 111 ? 7.376 13.370 -6.619 1.00 87.19 111 ASP A C 1
ATOM 944 O O . ASP A 1 111 ? 7.515 12.275 -7.174 1.00 87.19 111 ASP A O 1
ATOM 948 N N . GLN A 1 112 ? 6.842 14.413 -7.254 1.00 82.75 112 GLN A N 1
ATOM 949 C CA . GLN A 1 112 ? 6.400 14.405 -8.654 1.00 82.75 112 GLN A CA 1
ATOM 950 C C . GLN A 1 112 ? 7.562 14.183 -9.634 1.00 82.75 112 GLN A C 1
ATOM 952 O O . GLN A 1 112 ? 7.363 13.677 -10.738 1.00 82.75 112 GLN A O 1
ATOM 957 N N . THR A 1 113 ? 8.774 14.584 -9.242 1.00 81.62 113 THR A N 1
ATOM 958 C CA . THR A 1 113 ? 9.955 14.636 -10.116 1.00 81.62 113 THR A CA 1
ATOM 959 C C . THR A 1 113 ? 10.804 13.373 -10.046 1.00 81.62 113 THR A C 1
ATOM 961 O O . THR A 1 113 ? 11.675 13.161 -10.889 1.00 81.62 113 THR A O 1
ATOM 964 N N . ASN A 1 114 ? 10.546 12.514 -9.061 1.00 78.69 114 ASN A N 1
ATOM 965 C CA . ASN A 1 114 ? 11.330 11.317 -8.816 1.00 78.69 114 ASN A CA 1
ATOM 966 C C . ASN A 1 114 ? 10.590 10.058 -9.274 1.00 78.69 114 ASN A C 1
ATOM 968 O O . ASN A 1 114 ? 9.809 9.459 -8.536 1.00 78.69 114 ASN A O 1
ATOM 972 N N . GLU A 1 115 ? 10.905 9.605 -10.487 1.00 70.06 115 GLU A N 1
ATOM 973 C CA . GLU A 1 115 ? 10.354 8.369 -11.057 1.00 70.06 115 GLU A CA 1
ATOM 974 C C . GLU A 1 115 ? 10.755 7.107 -10.261 1.00 70.06 115 GLU A C 1
ATOM 976 O O . GLU A 1 115 ? 10.091 6.074 -10.339 1.00 70.06 115 GLU A O 1
ATOM 981 N N . PHE A 1 116 ? 11.829 7.178 -9.463 1.00 67.12 116 PHE A N 1
ATOM 982 C CA . PHE A 1 116 ? 12.243 6.094 -8.569 1.00 67.12 116 PHE A CA 1
ATOM 983 C C . PHE A 1 116 ? 11.504 6.100 -7.234 1.00 67.12 116 PHE A C 1
ATOM 985 O O . PHE A 1 116 ? 11.737 5.203 -6.418 1.00 67.12 116 PHE A O 1
ATOM 992 N N . GLU A 1 117 ? 10.625 7.067 -6.976 1.00 70.62 117 GLU A N 1
ATOM 993 C CA . GLU A 1 117 ? 9.760 7.000 -5.812 1.00 70.62 117 GLU A CA 1
ATOM 994 C C . GLU A 1 117 ? 8.738 5.865 -5.995 1.00 70.62 117 GLU A C 1
ATOM 996 O O . GLU A 1 117 ? 7.700 6.002 -6.636 1.00 70.62 117 GLU A O 1
ATOM 1001 N N . ARG A 1 118 ? 9.052 4.703 -5.411 1.00 66.88 118 ARG A N 1
ATOM 1002 C CA . ARG A 1 118 ? 8.245 3.473 -5.527 1.00 66.88 118 ARG A CA 1
ATOM 1003 C C . ARG A 1 118 ? 7.003 3.458 -4.637 1.00 66.88 118 ARG A C 1
ATOM 1005 O O . ARG A 1 118 ? 6.232 2.505 -4.688 1.00 66.88 118 ARG A O 1
ATOM 1012 N N . SER A 1 119 ? 6.827 4.479 -3.804 1.00 66.62 119 SER A N 1
ATOM 1013 C CA . SER A 1 119 ? 5.657 4.633 -2.946 1.00 66.62 119 SER A CA 1
ATOM 1014 C C . SER A 1 119 ? 4.609 5.454 -3.691 1.00 66.62 119 SER A C 1
ATOM 1016 O O . SER A 1 119 ? 4.703 6.678 -3.770 1.00 66.62 119 SER A O 1
ATOM 1018 N N . ARG A 1 120 ? 3.626 4.764 -4.268 1.00 76.25 120 ARG A N 1
ATOM 1019 C CA . ARG A 1 120 ? 2.432 5.363 -4.873 1.00 76.25 120 ARG A CA 1
ATOM 1020 C C . ARG A 1 120 ? 1.206 4.827 -4.140 1.00 76.25 120 ARG A C 1
ATOM 1022 O O . ARG A 1 120 ? 1.169 3.637 -3.816 1.00 76.25 120 ARG A O 1
ATOM 1029 N N . TYR A 1 121 ? 0.265 5.716 -3.834 1.00 83.50 121 TYR A N 1
ATOM 1030 C CA . TYR A 1 121 ? -0.904 5.432 -2.995 1.00 83.50 121 TYR A CA 1
ATOM 1031 C C . TYR A 1 121 ? -2.204 5.670 -3.749 1.00 83.50 121 TYR A C 1
ATOM 1033 O O . TYR A 1 121 ? -2.240 6.638 -4.546 1.00 83.50 121 TYR A O 1
#

Foldseek 3Di:
DPDPPPVVPVVVVPPQQDKDKDFDQQVLCCVVVVDGDDPQKAWDTWIWIAHGPPPRDIDIDTDIHGDPVVVVVVCVVLVKDWQPLDAPLVVVDDDDPPPDDDPPDTWIDNDNPDSPRNDID

Secondary structure (DSSP, 8-state):
--SSSGGGSSGGGSGGGSPEEE--HHHHHHHHHSSPPPTTEEEEEEEEEE--TTT--EEEEEEEEE-HHHHHHHHHHHT-EE--S---GGGGS---TT----TT---EES-TT-TT-----